Protein AF-A0A3P6R4F0-F1 (afdb_monomer_lite)

Foldseek 3Di:
DDDDDDDDDDDDDDDLPDAWWDDDPVDTDWDKDKDWDDDPPDDIDIDIDTDTDDHDDPLVPDVVSVVVVVVVVCVVVVVVVVPPD

Organism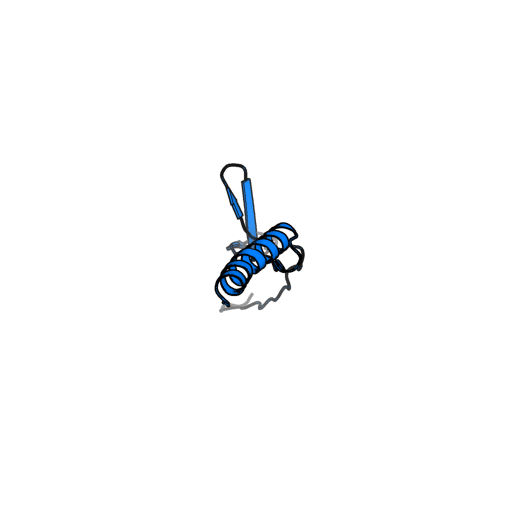: Anisakis simplex (NCBI:txid6269)

pLDDT: mean 84.23, std 14.11, range [47.5, 97.75]

Radius of gyration: 25.58 Å; chains: 1; bounding box: 81×23×53 Å

Secondary structure (DSSP, 8-state):
--SS--------PPPTTPPPPEEETTEEE-EEEEEEE--TTSPPEEEEEEE-------TTS-HHHHHHHHHHHHHHHHHHHHT--

InterPro domains:
  IPR011021 Arrestin-like, N-terminal [PF00339] (1-60)
  IPR014752 Arrestin-like, C-terminal domain superfamily [G3DSA:2.60.40.640] (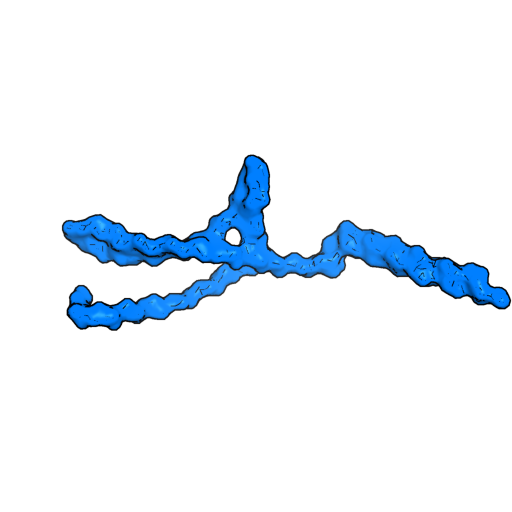1-68)
  IPR014756 Immunoglobulin E-set [SSF81296] (2-79)
  IPR050357 Arrestin domain-containing protein [PTHR11188] (1-70)

Sequence (85 aa):
MPEGRHEVPFSYTLAKTLPSSFEGEYGYIRYTCKATCERPWDFDISSKKAFTVVGIEDLNEDPKVEQQKKFNFEFAYLPKLINRK

Structure (mmCIF, N/CA/C/O backbone):
data_AF-A0A3P6R4F0-F1
#
_entry.id   AF-A0A3P6R4F0-F1
#
loop_
_atom_site.group_PDB
_atom_site.id
_atom_site.type_symbol
_atom_site.label_atom_id
_atom_site.label_alt_id
_atom_site.label_comp_id
_atom_site.label_asym_id
_atom_site.label_entity_id
_atom_site.label_seq_id
_atom_site.pdbx_PDB_ins_code
_atom_site.Cartn_x
_atom_site.Cartn_y
_atom_site.Cartn_z
_atom_site.occupancy
_atom_site.B_iso_or_equiv
_atom_site.auth_seq_id
_atom_site.auth_comp_id
_atom_site.auth_asym_id
_atom_site.auth_atom_id
_atom_site.pdbx_PDB_model_num
ATOM 1 N N . MET A 1 1 ? 15.410 -6.026 -22.185 1.00 78.75 1 MET A N 1
ATOM 2 C CA . MET A 1 1 ? 14.086 -6.079 -22.844 1.00 78.75 1 MET A CA 1
ATOM 3 C C . MET A 1 1 ? 14.213 -5.398 -24.196 1.00 78.75 1 MET A C 1
ATOM 5 O O . MET A 1 1 ? 14.977 -4.439 -24.260 1.00 78.75 1 MET A O 1
ATOM 9 N N . PRO A 1 2 ? 13.542 -5.890 -25.250 1.00 92.56 2 PRO A N 1
ATOM 10 C C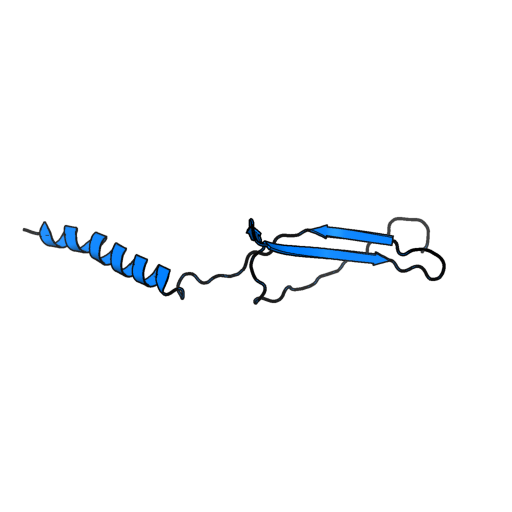A . PRO A 1 2 ? 13.489 -5.207 -26.542 1.00 92.56 2 PRO A CA 1
ATOM 11 C C . PRO A 1 2 ? 12.909 -3.797 -26.408 1.00 92.56 2 PRO A C 1
ATOM 13 O O . PRO A 1 2 ? 12.215 -3.499 -25.431 1.00 92.56 2 PRO A O 1
ATOM 16 N N . GLU A 1 3 ? 13.165 -2.944 -27.392 1.00 93.00 3 GLU A N 1
ATOM 17 C CA . GLU A 1 3 ? 12.512 -1.640 -27.471 1.00 93.00 3 GLU A CA 1
ATOM 18 C C . GLU A 1 3 ? 10.985 -1.788 -27.563 1.00 93.00 3 GLU A C 1
ATOM 20 O O . GLU A 1 3 ? 10.469 -2.730 -28.164 1.00 93.00 3 GLU A O 1
ATOM 25 N N . GLY A 1 4 ? 10.258 -0.873 -26.920 1.00 95.50 4 GLY A N 1
ATOM 26 C CA . GLY A 1 4 ? 8.796 -0.867 -26.914 1.00 95.50 4 GLY A CA 1
ATOM 27 C C . GLY A 1 4 ? 8.177 -0.787 -25.521 1.00 95.50 4 GLY A C 1
ATOM 28 O O . GLY A 1 4 ? 8.861 -0.642 -24.505 1.00 95.50 4 GLY A O 1
ATOM 29 N N . ARG A 1 5 ? 6.842 -0.847 -25.489 1.00 95.62 5 ARG A N 1
ATOM 30 C CA . ARG A 1 5 ? 6.037 -0.811 -24.265 1.00 95.62 5 ARG A CA 1
ATOM 31 C C . ARG A 1 5 ? 5.805 -2.230 -23.765 1.00 95.62 5 ARG A C 1
ATOM 33 O O . ARG A 1 5 ? 5.269 -3.061 -24.490 1.00 95.62 5 ARG A O 1
ATOM 40 N N . HIS A 1 6 ? 6.162 -2.463 -22.508 1.00 93.25 6 HIS A N 1
ATOM 41 C CA . HIS A 1 6 ? 5.984 -3.744 -21.833 1.00 93.25 6 HIS A CA 1
ATOM 42 C C . HIS A 1 6 ? 5.038 -3.560 -20.656 1.00 93.25 6 HIS A C 1
ATOM 44 O O . HIS A 1 6 ? 5.211 -2.637 -19.859 1.00 93.25 6 HIS A O 1
ATOM 50 N N . GLU A 1 7 ? 4.049 -4.438 -20.540 1.00 94.88 7 GLU A N 1
ATOM 51 C CA . GLU A 1 7 ? 3.094 -4.443 -19.436 1.00 94.88 7 GLU A CA 1
ATOM 52 C C . GLU A 1 7 ? 3.162 -5.787 -18.723 1.00 94.88 7 GLU A C 1
ATOM 54 O O . GLU A 1 7 ? 3.132 -6.840 -19.354 1.00 94.88 7 GLU A O 1
ATOM 59 N N . VAL A 1 8 ? 3.266 -5.742 -17.396 1.00 93.69 8 VAL A N 1
ATOM 60 C CA . VAL A 1 8 ? 3.293 -6.931 -16.543 1.00 93.69 8 VAL A CA 1
ATOM 61 C C . VAL A 1 8 ? 2.072 -6.852 -15.628 1.00 93.69 8 VAL A C 1
ATOM 63 O O . VAL A 1 8 ? 2.144 -6.219 -14.570 1.00 93.69 8 VAL A O 1
ATOM 66 N N . PRO A 1 9 ? 0.915 -7.394 -16.048 1.00 95.44 9 PRO A N 1
ATOM 67 C CA . PRO A 1 9 ? -0.286 -7.363 -15.231 1.00 95.44 9 PRO A CA 1
ATOM 68 C C . PRO A 1 9 ? -0.079 -8.210 -13.974 1.00 95.44 9 PRO A C 1
ATOM 70 O O . PRO A 1 9 ? 0.472 -9.308 -14.027 1.00 95.44 9 PRO A O 1
ATOM 73 N N . PHE A 1 10 ? -0.550 -7.708 -12.838 1.00 94.50 10 PHE A N 1
ATOM 74 C CA . PHE A 1 10 ? -0.526 -8.429 -11.572 1.00 94.50 10 PHE A CA 1
ATOM 75 C C . PHE A 1 10 ? -1.857 -8.254 -10.844 1.00 94.50 10 PHE A C 1
ATOM 77 O O . PHE A 1 10 ? -2.572 -7.272 -11.042 1.00 94.50 10 PHE A O 1
ATOM 84 N N . SER A 1 11 ? -2.176 -9.215 -9.982 1.00 95.69 11 SER A N 1
ATOM 85 C CA . SER A 1 11 ? -3.321 -9.156 -9.082 1.00 95.69 11 SER A CA 1
ATOM 86 C C . SER A 1 11 ? -2.918 -9.723 -7.730 1.00 95.69 11 SER A C 1
ATOM 88 O O . SER A 1 11 ? -2.156 -10.685 -7.650 1.00 95.69 11 SER A O 1
ATOM 90 N N . TYR A 1 12 ? -3.421 -9.110 -6.668 1.00 93.56 12 TYR A N 1
ATOM 91 C CA . TYR A 1 12 ? -3.202 -9.558 -5.304 1.00 93.56 12 TYR A CA 1
ATOM 92 C C . TYR A 1 12 ? -4.466 -9.303 -4.490 1.00 93.56 12 TYR A C 1
ATOM 94 O O . TYR A 1 12 ? -5.029 -8.209 -4.535 1.00 93.56 12 TYR A O 1
ATOM 102 N N . THR A 1 13 ? -4.911 -10.312 -3.743 1.00 94.75 13 THR A N 1
ATOM 103 C CA . THR A 1 13 ? -6.059 -10.178 -2.839 1.00 94.75 13 THR A CA 1
ATOM 104 C C . THR A 1 13 ? -5.557 -9.810 -1.452 1.00 94.75 13 THR A C 1
ATOM 106 O O . THR A 1 13 ? -4.786 -10.551 -0.848 1.00 94.75 13 THR A O 1
ATOM 109 N N . LEU A 1 14 ? -6.001 -8.660 -0.950 1.00 92.44 14 LEU A N 1
ATOM 110 C CA . LEU A 1 14 ? -5.663 -8.188 0.389 1.00 92.44 14 LEU A CA 1
ATOM 111 C C . LEU A 1 14 ? -6.302 -9.070 1.474 1.00 92.44 14 LEU A C 1
ATOM 113 O O . LEU A 1 14 ? -7.396 -9.607 1.294 1.00 92.44 14 LEU A O 1
ATOM 117 N N . ALA A 1 15 ? -5.630 -9.192 2.622 1.00 90.81 15 ALA A N 1
ATOM 118 C CA . ALA A 1 15 ? -6.182 -9.903 3.770 1.00 90.81 15 ALA A CA 1
ATOM 119 C C . ALA A 1 15 ? -7.406 -9.161 4.334 1.00 90.81 15 ALA A C 1
ATOM 121 O O . ALA A 1 15 ? -7.390 -7.941 4.490 1.00 90.81 15 ALA A O 1
ATOM 122 N N . LYS A 1 16 ? -8.459 -9.907 4.686 1.00 86.94 16 LYS A N 1
ATOM 123 C CA . LYS A 1 16 ? -9.709 -9.337 5.227 1.00 86.94 16 LYS A CA 1
ATOM 124 C C . LYS A 1 16 ? -9.554 -8.728 6.623 1.00 86.94 16 LYS A C 1
ATOM 126 O O . LYS A 1 16 ? -10.397 -7.950 7.039 1.00 86.94 16 LYS A O 1
ATOM 131 N N . THR A 1 17 ? -8.492 -9.093 7.335 1.00 89.00 17 THR A N 1
ATOM 132 C CA . THR A 1 17 ? -8.174 -8.617 8.687 1.00 89.00 17 THR A CA 1
ATOM 133 C C . THR A 1 17 ? -7.368 -7.319 8.694 1.00 89.00 17 THR A C 1
ATOM 135 O O . THR A 1 17 ? -6.952 -6.870 9.761 1.00 89.00 17 THR A O 1
ATOM 138 N N . LEU A 1 18 ? -7.095 -6.725 7.525 1.00 92.31 18 LEU A N 1
ATOM 139 C CA . LEU A 1 18 ? -6.386 -5.454 7.468 1.00 92.31 18 LEU A CA 1
ATOM 140 C C . LEU A 1 18 ? -7.243 -4.336 8.074 1.00 92.31 18 LEU A C 1
ATOM 142 O O . LEU A 1 18 ? -8.418 -4.216 7.719 1.00 92.31 18 LEU A O 1
ATOM 146 N N . PRO A 1 19 ? -6.661 -3.489 8.939 1.00 92.94 19 PRO A N 1
ATOM 147 C CA . PRO A 1 19 ? -7.353 -2.304 9.410 1.00 92.94 19 PRO A CA 1
ATOM 148 C C . PRO A 1 19 ? -7.609 -1.317 8.265 1.00 92.94 19 PRO A C 1
ATOM 150 O O . PRO A 1 19 ? -6.893 -1.277 7.260 1.00 92.94 19 PRO A O 1
ATOM 153 N N . SER A 1 20 ? -8.628 -0.479 8.442 1.00 94.25 20 SER A N 1
ATOM 154 C CA . SER A 1 20 ? -8.864 0.663 7.561 1.00 94.25 20 SER A CA 1
ATOM 155 C C . SER A 1 20 ? -7.656 1.601 7.555 1.00 94.25 20 SER A C 1
ATOM 157 O O . SER A 1 20 ? -6.975 1.780 8.568 1.00 94.25 20 SER A O 1
ATOM 159 N N . SER A 1 21 ? -7.398 2.236 6.414 1.00 96.69 21 SER A N 1
ATOM 160 C CA . SER A 1 21 ? -6.442 3.340 6.354 1.00 96.69 21 SER A CA 1
ATOM 161 C C . SER A 1 21 ? -6.884 4.475 7.273 1.00 96.69 21 SER A C 1
ATOM 163 O O . SER A 1 21 ? -8.070 4.796 7.347 1.00 96.69 21 SER A O 1
ATOM 165 N N . PHE A 1 22 ? -5.924 5.081 7.963 1.00 96.19 22 PHE A N 1
ATOM 166 C CA . PHE A 1 22 ? -6.181 6.081 8.993 1.00 96.19 22 PHE A CA 1
ATOM 167 C C . PHE A 1 22 ? -5.069 7.125 9.025 1.0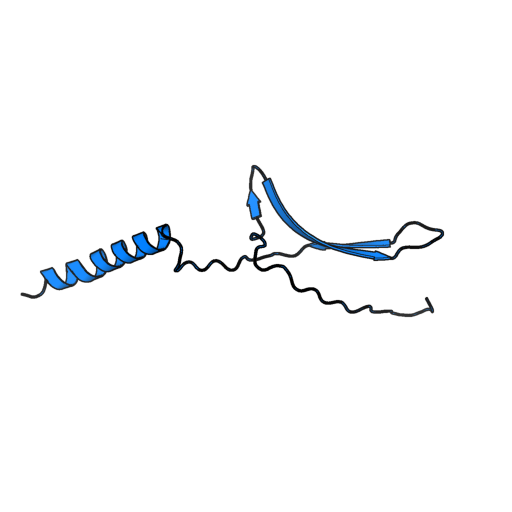0 96.19 22 PHE A C 1
ATOM 169 O O . PHE A 1 22 ? -3.905 6.799 8.801 1.00 96.19 22 PHE A O 1
ATOM 176 N N . GLU A 1 23 ? -5.430 8.358 9.361 1.00 97.56 23 GLU A N 1
ATOM 177 C CA . GLU A 1 23 ? -4.514 9.467 9.608 1.00 97.56 23 GLU A CA 1
ATOM 178 C C . GLU A 1 23 ? -4.941 10.160 10.902 1.00 97.56 23 GLU A C 1
ATOM 180 O O . GLU A 1 23 ? -6.092 10.577 11.031 1.00 97.56 23 GLU A O 1
ATOM 185 N N . GLY A 1 24 ? -4.026 10.300 11.855 1.00 96.12 24 GLY A N 1
ATOM 186 C CA . GLY A 1 24 ? -4.272 10.994 13.111 1.00 96.12 24 GLY A CA 1
ATOM 187 C C . GLY A 1 24 ? -3.019 11.677 13.640 1.00 96.12 24 GLY A C 1
ATOM 188 O O . GLY A 1 24 ? -1.912 11.466 13.147 1.00 96.12 24 GLY A O 1
ATOM 189 N N . GLU A 1 25 ? -3.200 12.492 14.676 1.00 97.75 25 GLU A N 1
ATOM 190 C CA . GLU A 1 25 ? -2.117 13.257 15.306 1.00 97.75 25 GLU A CA 1
ATOM 191 C C . GLU A 1 25 ? -1.001 12.352 15.853 1.00 97.75 25 GLU A C 1
ATOM 193 O O . GLU A 1 25 ? 0.180 12.674 15.743 1.00 97.75 25 GLU A O 1
ATOM 198 N N . TYR A 1 26 ? -1.372 11.185 16.385 1.00 96.56 26 TYR A N 1
ATOM 199 C CA . TYR A 1 26 ? -0.447 10.255 17.038 1.00 96.56 26 TYR A CA 1
ATOM 200 C C . TYR A 1 26 ? -0.005 9.081 16.154 1.00 96.56 26 TYR A C 1
ATOM 202 O O . TYR A 1 26 ? 0.723 8.207 16.621 1.00 96.56 26 TYR A O 1
ATOM 210 N N . GLY A 1 27 ? -0.434 9.020 14.889 1.00 96.56 27 GLY A N 1
ATOM 211 C CA . GLY A 1 27 ? -0.051 7.932 13.991 1.00 96.56 27 GLY A CA 1
ATOM 212 C C . GLY A 1 27 ? -0.972 7.750 12.791 1.00 96.56 27 GLY A C 1
ATOM 213 O O . GLY A 1 27 ? -1.990 8.423 12.650 1.00 96.56 27 GLY A O 1
ATOM 214 N N . TYR A 1 28 ? -0.600 6.817 11.917 1.00 97.50 28 TYR A N 1
ATOM 215 C CA . TYR A 1 28 ? -1.328 6.536 10.683 1.00 97.50 28 TYR A CA 1
ATOM 216 C C . TYR A 1 28 ? -1.208 5.075 10.253 1.00 97.50 28 TYR A C 1
ATOM 218 O O . TYR A 1 28 ? -0.267 4.365 10.612 1.00 97.50 28 TYR A O 1
ATOM 226 N N . ILE A 1 29 ? -2.150 4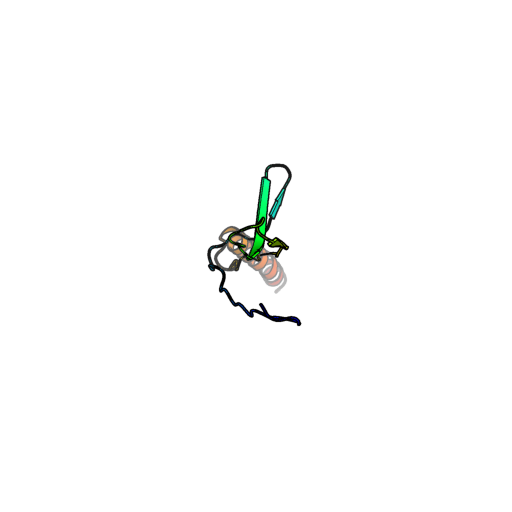.657 9.412 1.00 97.25 29 ILE A N 1
ATOM 227 C CA . ILE A 1 29 ? -2.163 3.373 8.716 1.00 97.25 29 ILE A CA 1
ATOM 228 C C . ILE A 1 29 ? -2.238 3.678 7.218 1.00 97.25 29 ILE A C 1
ATOM 230 O O . ILE A 1 29 ? -3.280 4.094 6.714 1.00 97.25 29 ILE A O 1
ATOM 234 N N . ARG A 1 30 ? -1.124 3.478 6.502 1.00 97.56 30 ARG A N 1
ATOM 235 C CA . ARG A 1 30 ? -0.987 3.764 5.063 1.00 97.56 30 ARG A CA 1
ATOM 236 C C . ARG A 1 30 ? -0.568 2.516 4.302 1.00 97.56 30 ARG A C 1
ATOM 238 O O . ARG A 1 30 ? 0.422 1.880 4.662 1.00 97.56 30 ARG A O 1
ATOM 245 N N . TYR A 1 31 ? -1.252 2.227 3.199 1.00 97.44 31 TYR A N 1
ATOM 246 C CA . TYR A 1 31 ? -0.916 1.112 2.318 1.00 97.44 31 TYR A CA 1
ATOM 247 C C . TYR A 1 31 ? -0.337 1.604 0.998 1.00 97.44 31 TYR A C 1
ATOM 249 O O . TYR A 1 31 ? -0.786 2.592 0.411 1.00 97.44 31 TYR A O 1
ATOM 257 N N . THR A 1 32 ? 0.697 0.913 0.524 1.00 97.38 32 THR A N 1
ATOM 258 C CA . THR A 1 32 ? 1.375 1.262 -0.724 1.00 97.38 32 THR A CA 1
ATOM 259 C C . THR A 1 32 ? 1.792 0.009 -1.472 1.00 97.38 32 THR A C 1
ATOM 261 O O . THR A 1 32 ? 2.300 -0.926 -0.860 1.00 97.38 32 THR A O 1
ATOM 264 N N . CYS A 1 33 ? 1.637 0.016 -2.790 1.00 96.62 33 CYS A N 1
ATOM 265 C CA . CYS A 1 33 ? 2.216 -0.974 -3.686 1.00 96.62 33 CYS A CA 1
ATOM 266 C C . CYS A 1 33 ? 3.517 -0.403 -4.263 1.00 96.62 33 CYS A C 1
ATOM 268 O O . CYS A 1 33 ? 3.537 0.747 -4.711 1.00 96.62 33 CYS A O 1
ATOM 270 N N . LYS A 1 34 ? 4.604 -1.180 -4.232 1.00 96.62 34 LYS A N 1
ATOM 271 C CA . LYS A 1 34 ? 5.890 -0.825 -4.840 1.00 96.62 34 LYS A CA 1
ATOM 272 C C . LYS A 1 34 ? 6.230 -1.868 -5.899 1.00 96.62 34 LYS A C 1
ATOM 274 O O . LYS A 1 34 ? 6.342 -3.044 -5.573 1.00 96.62 34 LYS A O 1
ATOM 279 N N . ALA A 1 35 ? 6.409 -1.425 -7.136 1.00 95.94 35 ALA A N 1
ATOM 280 C CA . ALA A 1 35 ? 7.007 -2.225 -8.193 1.00 95.94 35 ALA A CA 1
ATOM 281 C C . ALA A 1 35 ? 8.499 -1.895 -8.260 1.00 95.94 35 ALA A C 1
ATOM 283 O O . ALA A 1 35 ? 8.857 -0.717 -8.318 1.00 95.94 35 ALA A O 1
ATOM 284 N N . THR A 1 36 ? 9.349 -2.917 -8.251 1.00 95.81 36 THR A N 1
ATOM 285 C CA . THR A 1 36 ? 10.804 -2.783 -8.388 1.00 95.81 36 THR A CA 1
ATOM 286 C C . THR A 1 36 ? 11.248 -3.613 -9.587 1.00 95.81 36 THR A C 1
ATOM 288 O O . THR A 1 36 ? 10.900 -4.786 -9.687 1.00 95.81 36 THR A O 1
ATOM 291 N N . CYS A 1 37 ? 11.986 -2.996 -10.503 1.00 93.69 37 CYS A N 1
ATOM 292 C CA . CYS A 1 37 ? 12.669 -3.652 -11.607 1.00 93.69 37 CYS A CA 1
ATOM 293 C C . CYS A 1 37 ? 14.160 -3.688 -11.271 1.00 93.69 37 CYS A C 1
ATOM 295 O O . CYS A 1 37 ? 14.831 -2.651 -11.321 1.00 93.69 37 CYS A O 1
ATOM 297 N N . GLU A 1 38 ? 14.637 -4.868 -10.882 1.00 93.56 38 GLU A N 1
ATOM 298 C CA . GLU A 1 38 ? 16.031 -5.090 -10.505 1.00 93.56 38 GLU A CA 1
ATOM 299 C C . GLU A 1 38 ? 16.918 -5.170 -11.744 1.00 93.56 38 GLU A C 1
ATOM 301 O O . GLU A 1 38 ? 16.565 -5.798 -12.751 1.00 93.56 38 GLU A O 1
ATOM 306 N N . ARG A 1 39 ? 18.082 -4.519 -11.686 1.00 91.88 39 ARG A N 1
ATOM 307 C CA . ARG A 1 39 ? 19.039 -4.498 -12.795 1.00 91.88 39 ARG A CA 1
ATOM 308 C C . ARG A 1 39 ? 20.397 -4.976 -12.292 1.00 91.88 39 ARG A C 1
ATOM 310 O O . ARG A 1 39 ? 20.973 -4.319 -11.439 1.00 91.88 39 ARG A O 1
ATOM 317 N N . PRO A 1 40 ? 20.962 -6.069 -12.838 1.00 88.81 40 PRO A N 1
ATOM 318 C CA . PRO A 1 40 ? 22.188 -6.662 -12.290 1.00 88.81 40 PRO A CA 1
ATOM 319 C C . PRO A 1 40 ? 23.423 -5.742 -12.258 1.00 88.81 40 PRO A C 1
ATOM 321 O O . PRO A 1 40 ? 24.384 -6.042 -11.559 1.00 88.81 40 PRO A O 1
ATOM 324 N N . TRP A 1 41 ? 23.420 -4.646 -13.024 1.00 88.31 41 TRP A N 1
ATOM 325 C CA . TRP A 1 41 ? 24.585 -3.776 -13.246 1.00 88.31 41 TRP A CA 1
ATOM 326 C C . TRP A 1 41 ? 24.286 -2.287 -13.018 1.00 88.31 41 TRP A C 1
ATOM 328 O O . TRP A 1 41 ? 25.092 -1.439 -13.388 1.00 88.31 41 TRP A O 1
ATOM 338 N N . ASP A 1 42 ? 23.107 -1.958 -12.494 1.00 89.31 42 ASP A N 1
ATOM 339 C CA . ASP A 1 42 ? 22.643 -0.582 -12.308 1.00 89.31 42 ASP A CA 1
ATOM 340 C C . ASP A 1 42 ? 21.661 -0.529 -11.129 1.00 89.31 42 ASP A C 1
ATOM 342 O O . ASP A 1 42 ? 21.234 -1.558 -10.616 1.00 89.31 42 ASP A O 1
ATOM 346 N N . PHE A 1 43 ? 21.271 0.664 -10.699 1.00 92.50 43 PHE A N 1
ATOM 347 C CA . PHE A 1 43 ? 20.295 0.838 -9.632 1.00 92.50 43 PHE A CA 1
ATOM 348 C C . PHE A 1 43 ? 18.925 0.278 -10.013 1.00 92.50 43 PHE A C 1
ATOM 350 O O . PHE A 1 43 ? 18.507 0.331 -11.175 1.00 92.50 43 PHE A O 1
ATOM 357 N N . ASP A 1 44 ? 18.179 -0.181 -9.019 1.00 94.75 44 ASP A N 1
ATOM 358 C CA . ASP A 1 44 ? 16.812 -0.627 -9.237 1.00 94.75 44 ASP A CA 1
ATOM 359 C C . ASP A 1 44 ? 15.913 0.546 -9.625 1.00 94.75 44 ASP A C 1
ATOM 361 O O . ASP A 1 44 ? 15.915 1.608 -8.994 1.00 94.75 44 ASP A O 1
ATOM 365 N N . ILE A 1 45 ? 15.076 0.335 -10.638 1.00 93.44 45 ILE A N 1
ATOM 366 C CA . ILE A 1 45 ? 13.995 1.272 -10.938 1.00 93.44 45 ILE A CA 1
ATOM 367 C C . ILE A 1 45 ? 12.815 0.876 -10.071 1.00 93.44 45 ILE A C 1
ATOM 369 O O . ILE A 1 45 ? 12.339 -0.254 -10.157 1.00 93.44 45 ILE A O 1
ATOM 373 N N . SER A 1 46 ? 12.297 1.805 -9.271 1.00 95.88 46 SER A N 1
ATOM 374 C CA . SER A 1 46 ? 11.081 1.545 -8.509 1.00 95.88 46 SER A CA 1
ATOM 375 C C . SER A 1 46 ? 10.013 2.608 -8.696 1.00 95.88 46 SER A C 1
ATOM 377 O O . SER A 1 46 ? 10.296 3.793 -8.847 1.00 95.88 46 SER A O 1
ATOM 379 N N . SER A 1 47 ? 8.765 2.154 -8.678 1.00 95.62 47 SER A N 1
ATOM 380 C CA . SER A 1 47 ? 7.575 2.993 -8.690 1.00 95.62 47 SER A CA 1
ATOM 381 C C . SER A 1 47 ? 6.703 2.608 -7.506 1.00 95.62 47 SER A C 1
ATOM 383 O O . SER A 1 47 ? 6.508 1.424 -7.226 1.00 95.62 47 SER A O 1
ATOM 385 N N . LYS A 1 48 ? 6.200 3.606 -6.779 1.00 97.31 48 LYS A N 1
ATOM 386 C CA . LYS A 1 48 ? 5.397 3.418 -5.571 1.00 97.31 48 LYS A CA 1
ATOM 387 C C . LYS A 1 48 ? 4.063 4.133 -5.728 1.00 97.31 48 LYS A C 1
ATOM 389 O O . LYS A 1 48 ? 4.029 5.303 -6.097 1.00 97.31 48 LYS A O 1
ATOM 394 N N . LYS A 1 49 ? 2.971 3.447 -5.399 1.00 97.12 49 LYS A N 1
ATOM 395 C CA . LYS A 1 49 ? 1.610 3.986 -5.450 1.00 97.12 49 LYS A CA 1
ATOM 396 C C . LYS A 1 49 ? 0.882 3.716 -4.140 1.00 97.12 49 LYS A C 1
ATOM 398 O O . LYS A 1 49 ? 0.865 2.583 -3.665 1.00 97.12 49 LYS A O 1
ATOM 403 N N . ALA A 1 50 ? 0.295 4.756 -3.555 1.00 97.50 50 ALA A N 1
ATOM 404 C CA . ALA A 1 50 ? -0.562 4.630 -2.381 1.00 97.50 50 ALA A CA 1
ATOM 405 C C . ALA A 1 50 ? -1.976 4.185 -2.774 1.00 97.50 50 ALA A C 1
ATOM 407 O O . ALA A 1 50 ? -2.441 4.483 -3.877 1.00 97.50 50 ALA A O 1
ATOM 408 N N . PHE A 1 51 ? -2.646 3.480 -1.868 1.00 96.06 51 PHE A N 1
ATOM 409 C CA . PHE A 1 51 ? -4.054 3.119 -1.994 1.00 96.06 51 PHE A CA 1
ATOM 410 C C . PHE A 1 51 ? -4.719 3.069 -0.615 1.00 96.06 51 PHE A C 1
ATOM 412 O O . PHE A 1 51 ? -4.047 2.893 0.402 1.00 96.06 51 PHE A O 1
ATOM 419 N N . THR A 1 52 ? -6.042 3.223 -0.600 1.00 96.38 52 THR A N 1
ATOM 420 C CA . THR A 1 52 ? -6.854 3.226 0.622 1.00 96.38 52 THR A CA 1
ATOM 421 C C . THR A 1 52 ? -7.467 1.850 0.843 1.00 96.38 52 THR A C 1
ATOM 423 O O . THR A 1 52 ? -8.034 1.264 -0.078 1.00 96.38 52 THR A O 1
AT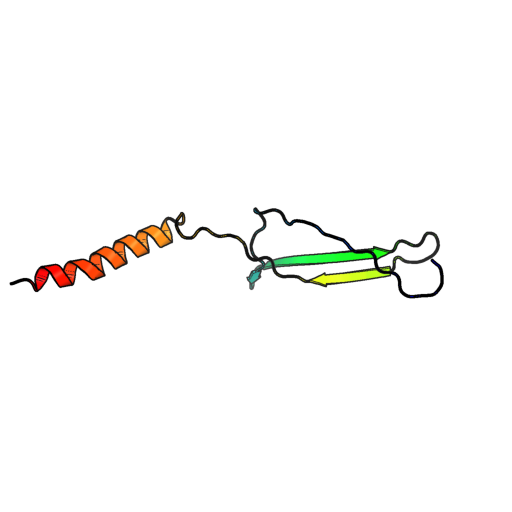OM 426 N N . VAL A 1 53 ? -7.372 1.349 2.072 1.00 95.06 53 VAL A N 1
ATOM 427 C CA . VAL A 1 53 ? -8.073 0.150 2.541 1.00 95.06 53 VAL A CA 1
ATOM 428 C C . VAL A 1 53 ? -9.254 0.592 3.392 1.00 95.06 53 VAL A C 1
ATOM 430 O O . VAL A 1 53 ? -9.093 1.412 4.293 1.00 95.06 53 VAL A O 1
ATOM 433 N N . VAL A 1 54 ? -10.430 0.041 3.105 1.00 91.00 54 VAL A N 1
ATOM 434 C CA . VAL A 1 54 ? -11.628 0.193 3.933 1.00 91.00 54 VAL A CA 1
ATOM 435 C C . VAL A 1 54 ? -11.924 -1.177 4.526 1.00 91.00 54 VAL A C 1
ATOM 437 O O . VAL A 1 54 ? -12.197 -2.123 3.786 1.00 91.00 54 VAL A O 1
ATOM 440 N N . GLY A 1 55 ? -11.792 -1.289 5.845 1.00 83.50 55 GLY A N 1
ATOM 441 C CA . GLY A 1 55 ? -12.122 -2.493 6.592 1.00 83.50 55 GLY A CA 1
ATOM 442 C C . GLY A 1 55 ? -13.605 -2.830 6.456 1.00 83.50 55 GLY A C 1
ATOM 443 O O . GLY A 1 55 ? -14.456 -1.946 6.353 1.00 83.50 55 GLY A O 1
ATOM 444 N N . ILE A 1 56 ? -13.908 -4.125 6.433 1.00 71.75 56 ILE A N 1
ATOM 445 C CA . ILE A 1 56 ? -15.283 -4.621 6.432 1.00 71.75 56 ILE A CA 1
ATOM 446 C C . ILE A 1 56 ? -15.715 -4.694 7.897 1.00 71.75 56 ILE A C 1
ATOM 448 O O . ILE A 1 56 ? -15.466 -5.694 8.563 1.00 71.75 56 ILE A O 1
ATOM 452 N N . GLU A 1 57 ? -16.297 -3.617 8.417 1.00 67.19 57 GLU A N 1
ATOM 453 C CA . GLU A 1 57 ? -16.883 -3.614 9.760 1.00 67.19 57 GLU A CA 1
ATOM 454 C C . GLU A 1 57 ? -18.357 -4.018 9.675 1.00 67.19 57 GLU A C 1
ATOM 456 O O . GLU A 1 57 ? -19.172 -3.315 9.070 1.00 67.19 57 GLU A O 1
ATOM 461 N N . ASP A 1 58 ? -18.712 -5.156 10.280 1.00 66.38 58 ASP A N 1
ATOM 462 C CA . ASP A 1 58 ? -20.116 -5.489 10.513 1.00 66.38 58 ASP A CA 1
ATOM 463 C C . ASP A 1 58 ? -20.609 -4.748 11.759 1.00 66.38 58 ASP A C 1
ATOM 465 O O . ASP A 1 58 ? -20.495 -5.207 12.895 1.00 66.38 58 ASP A O 1
ATOM 469 N N . LEU A 1 59 ? -21.182 -3.568 11.532 1.00 68.19 59 LEU A N 1
ATOM 470 C CA . LEU A 1 59 ? -21.760 -2.730 12.583 1.00 68.19 59 LEU A CA 1
ATOM 471 C C . LEU A 1 59 ? -22.953 -3.388 13.297 1.00 68.19 59 LEU A C 1
ATOM 473 O O . LEU A 1 59 ? -23.461 -2.837 14.274 1.00 68.19 59 LEU A O 1
ATOM 477 N N . ASN A 1 60 ? -23.457 -4.527 12.814 1.00 70.44 60 ASN A N 1
ATOM 478 C CA . ASN A 1 60 ? -24.500 -5.263 13.519 1.00 70.44 60 ASN A CA 1
ATOM 479 C C . ASN A 1 60 ? -23.960 -6.062 14.705 1.00 70.44 60 ASN A C 1
ATOM 481 O O . ASN A 1 60 ? -24.745 -6.348 15.605 1.00 70.44 60 ASN A O 1
ATOM 485 N N . GLU A 1 61 ? -22.662 -6.368 14.728 1.00 67.25 61 GLU A N 1
ATOM 486 C CA . GLU A 1 61 ? -22.010 -7.091 15.825 1.00 67.25 61 GLU A CA 1
ATOM 487 C C . GLU A 1 61 ? -21.360 -6.155 16.855 1.00 67.25 61 GLU A C 1
ATOM 489 O O . GLU A 1 61 ? -20.919 -6.616 17.906 1.00 67.25 61 GLU A O 1
ATOM 494 N N . ASP A 1 62 ? -21.315 -4.841 16.596 1.00 73.25 62 ASP A N 1
ATOM 495 C CA . ASP A 1 62 ? -20.773 -3.870 17.548 1.00 73.25 62 ASP A CA 1
ATOM 496 C C . ASP A 1 62 ? -21.767 -3.635 18.710 1.00 73.25 62 ASP A C 1
ATOM 498 O O . ASP A 1 62 ? -22.844 -3.055 18.498 1.00 73.25 62 ASP A O 1
ATOM 502 N N . PRO A 1 63 ? -21.414 -4.002 19.962 1.00 70.50 63 PRO A N 1
ATOM 503 C CA . PRO A 1 63 ? -22.289 -3.826 21.122 1.00 70.50 63 PRO A CA 1
ATOM 504 C C . PRO A 1 63 ? -22.713 -2.369 21.353 1.00 70.50 63 PRO A C 1
ATOM 506 O O . PRO A 1 63 ? -23.793 -2.116 21.897 1.00 70.50 63 PRO A O 1
ATOM 509 N N . LYS A 1 64 ? -21.887 -1.395 20.939 1.00 69.00 64 LYS A N 1
ATOM 510 C CA . LYS A 1 64 ? -22.193 0.039 21.062 1.00 69.00 64 LYS A CA 1
ATOM 511 C C . LYS A 1 64 ? -23.329 0.440 20.128 1.00 69.00 64 LYS A C 1
ATOM 513 O O . LYS A 1 64 ? -24.238 1.168 20.529 1.00 69.00 64 LYS A O 1
ATOM 518 N N . VAL A 1 65 ? -23.305 -0.072 18.898 1.00 69.19 65 VAL A N 1
ATOM 519 C CA . VAL A 1 65 ? -24.357 0.156 17.902 1.00 69.19 65 VAL A CA 1
ATOM 520 C C . VAL A 1 65 ? -25.633 -0.590 18.301 1.00 69.19 65 VAL A C 1
ATOM 522 O O . VAL A 1 65 ? -26.734 -0.056 18.151 1.00 69.19 65 VAL A O 1
ATOM 525 N N . GLU A 1 66 ? -25.517 -1.792 18.872 1.00 68.62 66 GLU A N 1
ATOM 526 C CA . GLU A 1 66 ? -26.667 -2.562 19.357 1.00 68.62 66 GLU A CA 1
ATOM 527 C C . GLU A 1 66 ? -27.403 -1.862 20.516 1.00 68.62 66 GLU A C 1
ATOM 529 O O . GLU A 1 66 ? -28.636 -1.778 20.511 1.00 68.62 66 GLU A O 1
ATOM 534 N N . GLN A 1 67 ? -26.673 -1.292 21.482 1.00 71.62 67 GLN A N 1
ATOM 535 C CA . GLN A 1 67 ? -27.273 -0.484 22.552 1.00 71.62 67 GLN A CA 1
ATOM 536 C C . GLN A 1 67 ? -27.998 0.749 22.003 1.00 71.62 67 GLN A C 1
ATOM 538 O O . GLN A 1 67 ? -29.119 1.041 22.424 1.00 71.62 67 GLN A O 1
ATOM 543 N N . GLN A 1 68 ? -27.408 1.436 21.022 1.00 70.56 68 GLN A N 1
ATOM 544 C CA . GLN A 1 68 ? -28.026 2.602 20.391 1.00 70.56 68 GLN A CA 1
ATOM 545 C C . GLN A 1 68 ? -29.301 2.232 19.616 1.00 70.56 68 GLN A C 1
ATOM 547 O O . GLN A 1 68 ? -30.279 2.981 19.647 1.00 70.56 68 GLN A O 1
ATOM 552 N N . LYS A 1 69 ? -29.336 1.054 18.975 1.00 67.19 69 LYS A N 1
ATOM 553 C CA . LYS A 1 69 ? -30.555 0.503 18.362 1.00 67.19 69 LYS A CA 1
ATOM 554 C C . LYS A 1 69 ? -31.634 0.257 19.420 1.00 67.19 69 LYS A C 1
ATOM 556 O O . LYS A 1 69 ? -32.743 0.748 19.245 1.00 67.19 69 LYS A O 1
ATOM 561 N N . LYS A 1 70 ? -31.331 -0.442 20.522 1.00 70.38 70 LYS A N 1
ATOM 562 C CA . LYS A 1 70 ? -32.315 -0.724 21.592 1.00 70.38 70 LYS A CA 1
ATOM 563 C C . LYS A 1 70 ? -32.902 0.557 22.180 1.00 70.38 70 LYS A C 1
ATOM 565 O O . LYS A 1 70 ? -34.120 0.673 22.267 1.00 70.38 70 LYS A O 1
ATOM 570 N N . PHE A 1 71 ? -32.045 1.536 22.463 1.00 72.12 71 PHE A N 1
ATOM 571 C CA . PHE A 1 71 ? -32.458 2.862 22.908 1.00 72.12 71 PHE A CA 1
ATOM 572 C C . PHE A 1 71 ? -33.400 3.503 21.876 1.00 72.12 71 PHE A C 1
ATOM 574 O O . PHE A 1 71 ? -34.570 3.737 22.161 1.00 72.12 71 PHE A O 1
ATOM 581 N N . ASN A 1 72 ? -32.960 3.693 20.630 1.00 72.56 72 ASN A N 1
ATOM 582 C CA . ASN A 1 72 ? -33.787 4.340 19.606 1.00 72.56 72 ASN A CA 1
ATOM 583 C C . ASN A 1 72 ? -35.119 3.623 19.349 1.00 72.56 72 ASN A C 1
ATOM 585 O O . ASN A 1 72 ? -36.125 4.289 19.115 1.00 72.56 72 ASN A O 1
ATOM 589 N N . PHE A 1 73 ? -35.149 2.290 19.397 1.00 68.56 73 PHE A N 1
ATOM 590 C CA . PHE A 1 73 ? -36.391 1.532 19.296 1.00 68.56 73 PHE A CA 1
ATOM 591 C C . PHE A 1 73 ? -37.310 1.837 20.491 1.00 68.56 73 PHE A C 1
ATOM 593 O O . PHE A 1 73 ? -38.434 2.287 20.276 1.00 68.56 73 PHE A O 1
ATOM 600 N N . GLU A 1 74 ? -36.859 1.694 21.738 1.00 71.25 74 GLU A N 1
ATOM 601 C CA . GLU A 1 74 ? -37.689 2.018 22.909 1.00 71.25 74 GLU A CA 1
ATOM 602 C C . GLU A 1 74 ? -38.241 3.452 22.845 1.00 71.25 74 GLU A C 1
ATOM 604 O O . GLU A 1 74 ? -39.452 3.655 22.944 1.00 71.25 74 GLU A O 1
ATOM 609 N N . PHE A 1 75 ? -37.403 4.446 22.547 1.00 68.94 75 PHE A N 1
ATOM 610 C CA . PHE A 1 75 ? -37.853 5.838 22.437 1.00 68.94 75 PHE A CA 1
ATOM 611 C C . PHE A 1 75 ? -38.745 6.114 21.217 1.00 68.94 75 PHE A C 1
ATOM 613 O O . PHE A 1 75 ? -39.558 7.031 21.271 1.00 68.94 75 PHE A O 1
ATOM 620 N N . ALA A 1 76 ? -38.655 5.349 20.125 1.00 72.50 76 ALA A N 1
ATOM 621 C CA . ALA A 1 76 ? -39.518 5.529 18.951 1.00 72.50 76 ALA A CA 1
ATOM 622 C C . ALA A 1 76 ? -40.894 4.849 19.088 1.00 72.50 76 ALA A C 1
ATOM 624 O O . ALA A 1 76 ? -41.860 5.279 18.442 1.00 72.50 76 ALA A O 1
ATOM 625 N N . TYR A 1 77 ? -40.999 3.796 19.909 1.00 65.31 77 TYR A N 1
ATOM 626 C CA . TYR A 1 77 ? -42.229 3.012 20.085 1.00 65.31 77 TYR A CA 1
ATOM 627 C C . TYR A 1 77 ? -43.000 3.353 21.369 1.00 65.31 77 TYR A C 1
ATOM 629 O O . TYR A 1 77 ? -44.232 3.362 21.337 1.00 65.31 77 TYR A O 1
ATOM 637 N N . LEU A 1 78 ? -42.329 3.708 22.471 1.00 63.78 78 LEU A N 1
ATOM 638 C CA . LEU A 1 78 ? -42.996 4.073 23.730 1.00 63.78 78 LEU A CA 1
ATOM 639 C C . LEU A 1 78 ? -43.919 5.311 23.625 1.00 63.78 78 LEU A C 1
ATOM 641 O O . LEU A 1 78 ? -45.039 5.245 24.139 1.00 63.78 78 LEU A O 1
ATOM 645 N N . PRO A 1 79 ? -43.574 6.402 22.907 1.00 60.25 79 PRO A N 1
ATOM 646 C CA . PRO A 1 79 ? -44.454 7.570 22.793 1.00 60.25 79 PRO A CA 1
ATOM 647 C C . PRO A 1 79 ? -45.750 7.272 22.027 1.00 60.25 79 PRO A C 1
ATOM 649 O O . PRO A 1 79 ? -46.772 7.920 22.246 1.00 60.25 79 PRO A O 1
ATOM 652 N N . LYS A 1 80 ? -45.729 6.274 21.131 1.00 59.34 80 LYS A N 1
ATOM 653 C CA . LYS A 1 80 ? -46.892 5.870 20.322 1.00 59.34 80 LYS A CA 1
ATOM 654 C C . LYS A 1 80 ? -47.895 5.020 21.105 1.00 59.34 80 LYS A C 1
ATOM 656 O O . LYS A 1 80 ? -49.055 4.941 20.710 1.00 59.34 80 LYS A O 1
ATOM 661 N N . LEU A 1 81 ? -47.466 4.397 22.204 1.00 59.12 81 LEU A N 1
ATOM 662 C CA . LEU A 1 81 ? -48.322 3.587 23.075 1.00 59.12 81 LEU A CA 1
ATOM 663 C C . LEU A 1 81 ? -49.040 4.428 24.138 1.00 59.12 81 LEU A C 1
ATOM 665 O O . LEU A 1 81 ? -50.132 4.062 24.560 1.00 59.12 81 LEU A O 1
ATOM 669 N N . ILE A 1 82 ? -48.478 5.577 24.521 1.00 58.94 82 ILE A N 1
ATOM 670 C CA . ILE A 1 82 ? -49.056 6.462 25.546 1.00 58.94 82 ILE A CA 1
ATOM 671 C C . ILE A 1 82 ? -50.253 7.269 25.005 1.00 58.94 82 ILE A C 1
ATOM 673 O O . ILE A 1 82 ? -51.188 7.545 25.751 1.00 58.94 82 ILE A O 1
ATOM 677 N N . ASN A 1 83 ? -50.280 7.577 23.703 1.00 52.94 83 ASN A N 1
ATOM 678 C CA . ASN A 1 83 ? -51.361 8.344 23.061 1.00 52.94 83 ASN A CA 1
ATOM 679 C C . ASN A 1 83 ? -52.465 7.481 22.417 1.00 52.94 83 ASN A C 1
ATOM 681 O O . ASN A 1 83 ? -53.308 8.007 21.696 1.00 52.94 83 ASN A O 1
ATOM 685 N N . ARG A 1 84 ? -52.493 6.163 22.664 1.00 53.66 84 ARG A N 1
ATOM 686 C CA . ARG A 1 84 ? -53.661 5.321 22.351 1.00 53.66 84 ARG A CA 1
ATOM 687 C C . ARG A 1 84 ? -54.633 5.345 23.539 1.00 53.66 84 ARG A C 1
ATOM 689 O O . ARG A 1 84 ? -54.677 4.405 24.328 1.00 53.66 84 ARG A O 1
ATOM 696 N N . LYS A 1 85 ? -55.391 6.431 23.671 1.00 47.50 85 LYS A N 1
ATOM 697 C CA . LYS A 1 85 ? -56.669 6.469 24.392 1.00 47.50 85 LYS A CA 1
ATOM 698 C C . LYS A 1 85 ? -57.734 7.026 23.467 1.00 47.50 85 LYS A C 1
ATOM 700 O O . LYS A 1 85 ? -57.393 7.957 22.707 1.00 47.50 85 LYS A O 1
#